Protein AF-A0A5J4P423-F1 (afdb_monomer_lite)

Organism: NCBI:txid433724

Foldseek 3Di:
DDDDDDPDPVCVVVVVVLCPDPVNNVVVSVVVVVVVVVVVVVVVVPDDDDDDPVVVVVPDDPPD

pLDDT: mean 88.97, std 6.34, range [67.31, 96.19]

Structure (mmCIF, N/CA/C/O backbone):
data_AF-A0A5J4P423-F1
#
_entry.id   AF-A0A5J4P423-F1
#
loop_
_atom_site.group_PDB
_atom_site.id
_atom_site.type_symbol
_atom_site.label_atom_id
_atom_site.label_alt_id
_atom_site.label_comp_id
_atom_site.label_asym_id
_atom_site.label_entity_id
_atom_site.label_seq_id
_atom_site.pdbx_PDB_ins_code
_atom_site.Cartn_x
_atom_site.Cartn_y
_atom_site.Cartn_z
_atom_site.occupancy
_atom_site.B_is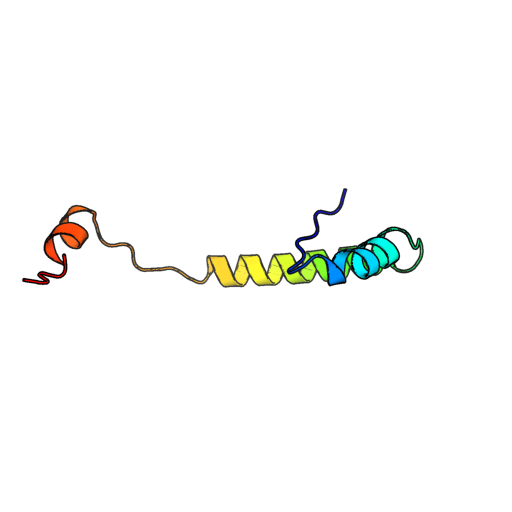o_or_equiv
_atom_site.auth_seq_id
_atom_site.auth_comp_id
_atom_site.auth_asym_id
_atom_site.auth_atom_id
_atom_site.pdbx_PDB_model_num
ATOM 1 N N . ALA A 1 1 ? 7.765 -15.558 -4.846 1.00 67.31 1 ALA A N 1
ATOM 2 C CA . ALA A 1 1 ? 7.660 -14.469 -5.843 1.00 67.31 1 ALA A CA 1
ATOM 3 C C . ALA A 1 1 ? 7.229 -13.192 -5.119 1.00 67.31 1 ALA A C 1
ATOM 5 O O . ALA A 1 1 ? 6.506 -13.339 -4.139 1.00 67.31 1 ALA A O 1
ATOM 6 N N . PRO A 1 2 ? 7.693 -11.990 -5.512 1.00 87.38 2 PRO A N 1
ATOM 7 C CA . PRO A 1 2 ? 7.297 -10.742 -4.852 1.00 87.38 2 PRO A CA 1
ATOM 8 C C . PRO A 1 2 ? 5.834 -10.398 -5.162 1.00 87.38 2 PRO A C 1
ATOM 10 O O . PRO A 1 2 ? 5.383 -10.596 -6.289 1.00 87.38 2 PRO A O 1
ATOM 13 N N . VAL A 1 3 ? 5.108 -9.890 -4.165 1.00 91.44 3 VAL A N 1
ATOM 14 C CA . VAL A 1 3 ? 3.729 -9.400 -4.311 1.00 91.44 3 VAL A CA 1
ATOM 15 C C . VAL A 1 3 ? 3.776 -7.882 -4.334 1.00 91.44 3 VAL A C 1
ATOM 17 O O . VAL A 1 3 ? 4.340 -7.288 -3.424 1.00 91.44 3 VAL A O 1
ATOM 20 N N . VAL A 1 4 ? 3.199 -7.265 -5.363 1.00 93.19 4 VAL A N 1
ATOM 21 C CA . VAL A 1 4 ? 3.200 -5.809 -5.539 1.00 93.19 4 VAL A CA 1
ATOM 22 C C . VAL A 1 4 ? 1.760 -5.326 -5.652 1.00 93.19 4 VAL A C 1
ATOM 24 O O . VAL A 1 4 ? 1.030 -5.749 -6.546 1.00 93.19 4 VAL A O 1
ATOM 27 N N . HIS A 1 5 ? 1.357 -4.435 -4.751 1.00 94.12 5 HIS A N 1
ATOM 28 C CA . HIS A 1 5 ? 0.129 -3.660 -4.887 1.00 94.12 5 HIS A CA 1
ATOM 29 C C . HIS A 1 5 ? 0.396 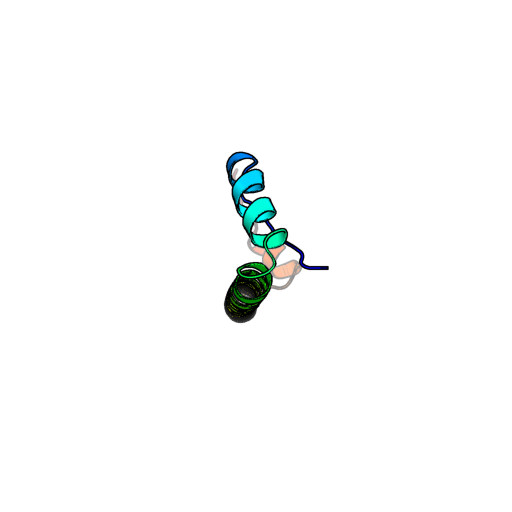-2.399 -5.714 1.00 94.12 5 HIS A C 1
ATOM 31 O O . HIS A 1 5 ? 1.346 -1.667 -5.437 1.00 94.12 5 HIS A O 1
ATOM 37 N N . LEU A 1 6 ? -0.453 -2.135 -6.706 1.00 93.38 6 LEU A N 1
ATOM 38 C CA . LEU A 1 6 ? -0.375 -0.960 -7.570 1.00 93.38 6 LEU A CA 1
ATOM 39 C C . LEU A 1 6 ? -1.705 -0.212 -7.524 1.00 93.38 6 LEU A C 1
ATOM 41 O O . LEU A 1 6 ? -2.769 -0.829 -7.546 1.00 93.38 6 LEU A O 1
ATOM 45 N N . LYS A 1 7 ? -1.627 1.119 -7.458 1.00 92.12 7 LYS A N 1
ATOM 46 C CA . LYS A 1 7 ? -2.798 1.994 -7.327 1.00 92.12 7 LYS A CA 1
ATOM 47 C C . LYS A 1 7 ? -3.673 1.986 -8.581 1.00 92.12 7 LYS A C 1
ATOM 49 O O . LYS A 1 7 ? -4.895 2.012 -8.480 1.00 92.12 7 LYS A O 1
ATOM 54 N N . ASP A 1 8 ? -3.043 1.973 -9.750 1.00 94.62 8 ASP A N 1
ATOM 55 C CA . ASP A 1 8 ? -3.717 1.973 -11.041 1.00 94.62 8 ASP A CA 1
ATOM 56 C C . ASP A 1 8 ? -2.875 1.259 -12.111 1.00 94.62 8 ASP A C 1
ATOM 58 O O . ASP A 1 8 ? -1.691 0.966 -11.922 1.00 94.62 8 ASP A O 1
ATOM 62 N N . ALA A 1 9 ? -3.508 0.988 -13.255 1.00 92.81 9 ALA A N 1
ATOM 63 C CA . ALA A 1 9 ? -2.908 0.235 -14.350 1.00 92.81 9 ALA A CA 1
ATOM 64 C C . ALA A 1 9 ? -1.731 0.956 -15.027 1.00 92.81 9 ALA A C 1
ATOM 66 O O . ALA A 1 9 ? -0.889 0.291 -15.633 1.00 92.81 9 ALA A O 1
ATOM 67 N N . SER A 1 10 ? -1.636 2.287 -14.921 1.00 95.12 10 SER A N 1
ATOM 68 C CA . SER A 1 10 ? -0.539 3.045 -15.540 1.00 95.12 10 SER A CA 1
ATOM 69 C C . SER A 1 10 ? 0.818 2.693 -14.920 1.00 95.12 10 SER A C 1
ATOM 71 O O . SER A 1 10 ? 1.842 2.722 -15.600 1.00 95.12 10 SER A O 1
ATOM 73 N N . GLN A 1 11 ? 0.819 2.268 -13.653 1.00 93.75 11 GLN A N 1
ATOM 74 C CA . GLN A 1 11 ? 2.024 1.895 -12.909 1.00 93.75 11 GLN A CA 1
ATOM 75 C C . GLN A 1 11 ? 2.518 0.470 -13.221 1.00 93.75 11 GLN A C 1
ATOM 77 O O . GLN A 1 11 ? 3.672 0.140 -12.933 1.00 93.75 11 GLN A O 1
ATOM 82 N N . ASN A 1 12 ? 1.684 -0.375 -13.845 1.00 93.62 12 ASN A N 1
ATOM 83 C CA . ASN A 1 12 ? 1.999 -1.786 -14.105 1.00 93.62 12 ASN A CA 1
ATOM 84 C C . ASN A 1 12 ? 3.265 -1.952 -14.949 1.00 93.62 12 ASN A C 1
ATOM 86 O O . ASN A 1 12 ? 4.128 -2.763 -14.614 1.00 93.62 12 ASN A O 1
ATOM 90 N N . ALA A 1 13 ? 3.392 -1.173 -16.026 1.00 93.00 13 ALA A N 1
ATOM 91 C CA . ALA A 1 13 ? 4.532 -1.270 -16.935 1.00 93.00 13 ALA A CA 1
ATOM 92 C C . ALA A 1 13 ? 5.855 -0.917 -16.234 1.00 93.00 13 ALA A C 1
ATOM 94 O O . ALA A 1 13 ? 6.853 -1.624 -16.393 1.00 93.00 13 ALA A O 1
ATOM 95 N N . GLY A 1 14 ? 5.851 0.134 -15.407 1.00 92.38 14 GLY A N 1
ATOM 96 C CA . GLY A 1 14 ? 7.022 0.552 -14.635 1.00 92.38 14 GLY A CA 1
ATOM 97 C C . GLY A 1 14 ? 7.442 -0.498 -13.606 1.00 92.38 14 GLY A C 1
ATOM 98 O O . GLY A 1 14 ? 8.612 -0.884 -13.552 1.00 92.38 14 GLY A O 1
ATOM 99 N N . ALA A 1 15 ? 6.481 -1.023 -12.841 1.00 91.75 15 ALA A N 1
ATOM 100 C CA . ALA A 1 15 ? 6.736 -2.067 -11.852 1.00 91.75 15 ALA A CA 1
ATOM 101 C C . ALA A 1 15 ? 7.249 -3.367 -12.497 1.00 91.75 15 ALA A C 1
ATOM 103 O O . ALA A 1 15 ? 8.226 -3.955 -12.025 1.00 91.75 15 ALA A O 1
ATOM 104 N N . ALA A 1 16 ? 6.646 -3.791 -13.612 1.00 92.19 16 ALA A N 1
ATOM 105 C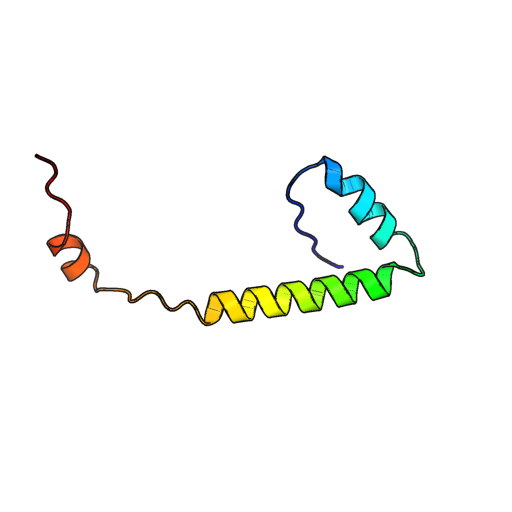 CA . ALA A 1 16 ? 7.076 -4.976 -14.349 1.00 92.19 16 ALA A CA 1
ATOM 106 C C . ALA A 1 16 ? 8.507 -4.824 -14.890 1.00 92.19 16 ALA A C 1
ATOM 108 O O . ALA A 1 16 ? 9.323 -5.730 -14.724 1.00 92.19 16 ALA A O 1
ATOM 109 N N . SER A 1 17 ? 8.845 -3.662 -15.460 1.00 93.19 17 SER A N 1
ATOM 110 C CA . SER A 1 17 ? 10.194 -3.380 -15.970 1.00 93.19 17 SER A CA 1
ATOM 111 C C . SER A 1 17 ? 11.267 -3.506 -14.877 1.00 93.19 17 SER A C 1
ATOM 113 O O . SER A 1 17 ? 12.279 -4.188 -15.072 1.00 93.19 17 SER A O 1
ATOM 115 N N . ARG A 1 18 ? 11.016 -2.945 -13.682 1.00 91.75 18 ARG A N 1
ATOM 116 C CA . ARG A 1 18 ? 11.926 -3.068 -12.524 1.00 91.75 18 ARG A CA 1
ATOM 117 C C . ARG A 1 18 ? 12.078 -4.516 -12.046 1.00 91.75 18 ARG A C 1
ATOM 119 O O . ARG A 1 18 ? 13.170 -4.918 -11.664 1.00 91.75 18 ARG A O 1
ATOM 126 N N . LEU A 1 19 ? 11.013 -5.317 -12.098 1.00 90.75 19 LEU A N 1
ATOM 127 C CA . LEU A 1 19 ? 11.052 -6.731 -11.701 1.00 90.75 19 LEU A CA 1
ATOM 128 C C . LEU A 1 19 ? 11.771 -7.635 -12.710 1.00 90.75 19 LEU A C 1
ATOM 130 O O . LEU A 1 19 ? 12.363 -8.645 -12.318 1.00 90.75 19 LEU A O 1
ATOM 134 N N . MET A 1 20 ? 11.700 -7.309 -14.000 1.00 91.31 20 MET A N 1
ATOM 135 C CA . MET A 1 20 ? 12.324 -8.096 -15.068 1.00 91.31 20 MET A CA 1
ATOM 136 C C . MET A 1 20 ? 13.821 -7.804 -15.217 1.00 91.31 20 MET A C 1
ATOM 138 O O . MET A 1 20 ? 14.581 -8.682 -15.628 1.00 91.31 20 MET A O 1
ATOM 142 N N . ASN A 1 21 ? 14.265 -6.598 -14.863 1.00 92.69 21 ASN A N 1
ATOM 143 C CA . ASN A 1 21 ? 15.670 -6.218 -14.937 1.00 92.69 21 ASN A CA 1
ATOM 144 C C . ASN A 1 21 ? 16.483 -6.843 -13.786 1.00 92.69 21 ASN A C 1
ATOM 146 O O . ASN A 1 21 ? 16.221 -6.612 -12.609 1.00 92.69 21 ASN A O 1
ATOM 150 N N . LYS A 1 22 ? 17.519 -7.619 -14.130 1.00 86.56 22 LYS A N 1
ATOM 151 C CA . LYS A 1 22 ? 18.367 -8.345 -13.168 1.00 86.56 22 LYS A CA 1
ATOM 152 C C . LYS A 1 22 ? 19.100 -7.436 -12.176 1.00 86.56 22 LYS A C 1
ATOM 154 O O . LYS A 1 22 ? 19.347 -7.872 -11.056 1.00 86.56 22 LYS A O 1
ATOM 159 N N . HIS A 1 23 ? 19.432 -6.208 -12.571 1.00 88.19 23 HIS A N 1
ATOM 160 C CA . HIS A 1 23 ? 20.163 -5.268 -11.721 1.00 88.19 23 HIS A CA 1
ATOM 161 C C . HIS A 1 23 ? 19.239 -4.577 -10.716 1.00 88.19 23 HIS A C 1
ATOM 163 O O . HIS A 1 23 ? 19.550 -4.533 -9.530 1.00 88.19 23 HIS A O 1
ATOM 169 N N . SER A 1 24 ? 18.076 -4.097 -11.163 1.00 89.62 24 SER A N 1
ATOM 170 C CA . SER A 1 24 ? 17.152 -3.341 -10.308 1.00 89.62 24 SER A CA 1
ATOM 171 C C . SER A 1 24 ? 16.160 -4.212 -9.537 1.00 89.62 24 SER A C 1
ATOM 173 O O . SER A 1 24 ? 15.580 -3.744 -8.560 1.00 89.62 24 SER A O 1
ATOM 175 N N . ARG A 1 25 ? 15.983 -5.487 -9.909 1.00 91.25 25 ARG A N 1
ATOM 176 C CA . ARG A 1 25 ? 15.051 -6.400 -9.230 1.00 91.25 25 ARG A CA 1
ATOM 177 C C . ARG A 1 25 ? 15.349 -6.550 -7.741 1.00 91.25 25 ARG A C 1
ATOM 179 O O . ARG A 1 25 ? 14.423 -6.508 -6.938 1.00 91.25 25 ARG A O 1
ATOM 186 N N . MET A 1 26 ? 16.611 -6.774 -7.374 1.00 92.56 26 MET A N 1
ATOM 187 C CA . MET A 1 26 ? 16.976 -7.020 -5.973 1.00 92.56 26 MET A CA 1
ATOM 188 C C . MET A 1 26 ? 16.778 -5.772 -5.115 1.00 92.56 26 MET A C 1
ATOM 190 O O . MET A 1 26 ? 16.230 -5.862 -4.020 1.00 92.56 26 MET A O 1
ATOM 194 N N . GLU A 1 27 ? 17.163 -4.612 -5.643 1.00 93.06 27 GLU A N 1
ATOM 195 C CA . GLU A 1 27 ? 16.962 -3.324 -4.985 1.00 93.06 27 GLU A CA 1
ATOM 196 C C . GLU A 1 27 ? 15.474 -3.004 -4.818 1.00 93.06 27 GLU A C 1
ATOM 198 O O . GLU A 1 27 ? 15.042 -2.677 -3.716 1.00 93.06 27 GLU A O 1
ATOM 203 N N . PHE A 1 28 ? 14.674 -3.198 -5.870 1.00 93.00 28 PHE A N 1
ATOM 204 C CA . PHE A 1 28 ? 13.231 -2.969 -5.829 1.00 93.00 28 PHE A CA 1
ATOM 205 C C . PHE A 1 28 ? 12.520 -3.872 -4.816 1.00 93.00 28 PHE A C 1
ATOM 207 O O . PHE A 1 28 ? 11.641 -3.416 -4.094 1.00 93.00 28 PHE A O 1
ATOM 214 N N . ILE A 1 29 ? 12.901 -5.151 -4.729 1.00 93.25 29 ILE A N 1
ATOM 215 C CA . ILE A 1 29 ? 12.325 -6.070 -3.737 1.00 93.25 29 ILE A CA 1
ATOM 216 C C . ILE A 1 29 ? 12.704 -5.644 -2.313 1.00 93.25 29 ILE A C 1
ATOM 218 O O . ILE A 1 29 ? 11.875 -5.760 -1.413 1.00 93.25 29 ILE A O 1
ATOM 222 N N . ARG A 1 30 ? 13.935 -5.163 -2.098 1.00 94.19 30 ARG A N 1
ATOM 223 C CA . ARG A 1 30 ? 14.378 -4.674 -0.786 1.00 94.19 30 ARG A CA 1
ATOM 224 C C . ARG A 1 30 ? 13.566 -3.451 -0.353 1.00 94.19 30 ARG A C 1
ATOM 226 O O . ARG A 1 30 ? 12.978 -3.492 0.721 1.00 94.19 30 ARG A O 1
ATOM 233 N N . GLU A 1 31 ? 13.485 -2.439 -1.216 1.00 94.50 31 GLU A N 1
ATOM 234 C CA . GLU A 1 31 ? 12.688 -1.219 -1.006 1.00 94.50 31 GLU A CA 1
ATOM 235 C C . GLU A 1 31 ? 11.224 -1.565 -0.687 1.00 94.50 31 GLU A C 1
ATOM 237 O O . GLU A 1 31 ? 10.690 -1.166 0.343 1.00 94.50 31 GLU A O 1
ATOM 242 N N . LEU A 1 32 ? 10.607 -2.429 -1.500 1.00 94.69 32 LEU A N 1
ATOM 243 C CA . LEU A 1 32 ? 9.221 -2.858 -1.313 1.00 94.69 32 LEU A CA 1
ATOM 244 C C . LEU A 1 32 ? 8.982 -3.556 0.036 1.00 94.69 32 LEU A C 1
ATOM 246 O O . LEU A 1 32 ? 7.944 -3.364 0.670 1.00 94.69 32 LEU A O 1
ATOM 250 N N . ASN A 1 33 ? 9.920 -4.400 0.470 1.00 94.69 33 ASN A N 1
ATOM 251 C CA . ASN A 1 33 ? 9.802 -5.105 1.743 1.00 94.69 33 ASN A CA 1
ATOM 252 C C . ASN A 1 33 ? 9.925 -4.152 2.937 1.00 94.69 33 ASN A C 1
ATOM 254 O O . ASN A 1 33 ? 9.177 -4.315 3.903 1.00 94.69 33 ASN A O 1
ATOM 258 N N . GLU A 1 34 ? 10.834 -3.178 2.858 1.00 96.19 34 GLU A N 1
ATOM 259 C CA . GLU A 1 34 ? 11.006 -2.124 3.864 1.00 96.19 34 GLU A CA 1
ATOM 260 C C . GLU A 1 34 ? 9.731 -1.277 3.974 1.00 96.19 34 GLU A C 1
ATOM 262 O O . GLU A 1 34 ? 9.168 -1.153 5.064 1.00 96.19 34 GLU A O 1
ATOM 267 N N . ASP A 1 35 ? 9.188 -0.817 2.846 1.00 94.88 35 ASP A N 1
ATOM 268 C CA . ASP A 1 35 ? 7.941 -0.046 2.803 1.00 94.88 35 ASP A CA 1
ATOM 269 C C . ASP A 1 35 ? 6.769 -0.818 3.420 1.00 94.88 35 ASP A C 1
ATOM 271 O O . ASP A 1 35 ? 6.009 -0.301 4.245 1.00 94.88 35 ASP A O 1
ATOM 275 N N . TYR A 1 36 ? 6.623 -2.095 3.062 1.00 95.50 36 TYR A N 1
ATOM 276 C CA . TYR A 1 36 ? 5.566 -2.940 3.611 1.00 95.50 36 TYR A CA 1
ATOM 277 C C . TYR A 1 36 ? 5.745 -3.233 5.096 1.00 95.50 36 TYR A C 1
ATOM 279 O O . TYR A 1 36 ? 4.748 -3.394 5.804 1.00 95.50 36 TYR A O 1
ATOM 287 N N . GLN A 1 37 ? 6.981 -3.314 5.583 1.00 95.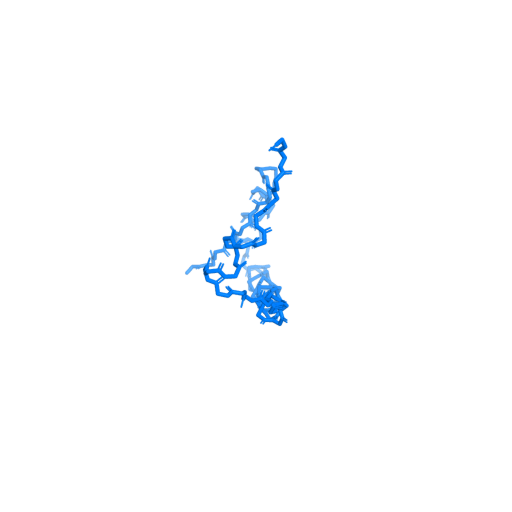00 37 GLN A N 1
ATOM 288 C CA . GLN A 1 37 ? 7.238 -3.458 7.008 1.00 95.00 37 GLN A CA 1
ATOM 289 C C . GLN A 1 37 ? 6.801 -2.203 7.769 1.00 95.00 37 GLN A C 1
ATOM 291 O O . GLN A 1 37 ? 6.000 -2.321 8.698 1.00 95.00 37 GLN A O 1
ATOM 296 N N . VAL A 1 38 ? 7.220 -1.020 7.315 1.00 95.62 38 VAL A N 1
ATOM 297 C CA . VAL A 1 38 ? 6.839 0.263 7.927 1.00 95.62 38 VAL A CA 1
ATOM 298 C C . VAL A 1 38 ? 5.317 0.443 7.937 1.00 95.62 38 VAL A C 1
ATOM 300 O O . VAL A 1 38 ? 4.739 0.856 8.944 1.00 95.62 38 VAL A O 1
ATOM 303 N N . LEU A 1 39 ? 4.634 0.082 6.845 1.00 93.44 39 LEU A N 1
ATOM 304 C CA . LEU A 1 39 ? 3.172 0.153 6.767 1.00 93.44 39 LEU A CA 1
ATOM 305 C C . LEU A 1 39 ? 2.478 -0.777 7.770 1.00 93.44 39 LEU A C 1
ATOM 307 O O . LEU A 1 39 ? 1.503 -0.366 8.403 1.00 93.44 39 LEU A O 1
ATOM 311 N N . ARG A 1 40 ? 2.971 -2.010 7.944 1.00 92.56 40 ARG A N 1
ATOM 312 C CA . ARG A 1 40 ? 2.418 -2.949 8.935 1.00 92.56 40 ARG A CA 1
ATOM 313 C C . ARG A 1 40 ? 2.636 -2.463 10.359 1.00 92.56 40 ARG A C 1
ATOM 315 O O . ARG A 1 40 ? 1.710 -2.530 11.160 1.00 92.56 40 ARG A O 1
ATOM 322 N N . GLU A 1 41 ? 3.824 -1.959 10.670 1.00 93.44 41 GLU A N 1
ATOM 323 C CA . GLU A 1 41 ? 4.139 -1.421 11.997 1.00 93.44 41 GLU A CA 1
ATOM 324 C C . GLU A 1 41 ? 3.239 -0.226 12.335 1.00 93.44 41 GLU A C 1
ATOM 326 O O . GLU A 1 41 ? 2.631 -0.194 13.406 1.00 93.44 41 GLU A O 1
ATOM 331 N N . LYS A 1 42 ? 3.052 0.698 11.384 1.00 91.25 42 LYS A N 1
ATOM 332 C CA . LYS A 1 42 ? 2.140 1.841 11.529 1.00 91.25 42 LYS A CA 1
ATOM 333 C C . LYS A 1 42 ? 0.677 1.423 11.695 1.00 91.25 42 LYS A C 1
ATOM 335 O O . LYS A 1 42 ? -0.067 2.044 12.451 1.00 91.25 42 LYS A O 1
ATOM 340 N N . HIS A 1 43 ? 0.235 0.397 10.974 1.00 87.69 43 HIS A N 1
ATOM 341 C CA . HIS A 1 43 ? -1.131 -0.098 11.117 1.00 87.69 43 HIS A CA 1
ATOM 342 C C . HIS A 1 43 ? -1.334 -0.791 12.472 1.00 87.69 43 HIS A C 1
ATOM 344 O O . HIS A 1 43 ? -2.333 -0.548 13.138 1.00 87.69 43 HIS A O 1
ATOM 350 N N . ASN A 1 44 ? -0.373 -1.605 12.916 1.00 83.81 44 ASN A N 1
ATOM 351 C CA . ASN A 1 44 ? -0.450 -2.311 14.196 1.00 83.81 44 ASN A CA 1
ATOM 352 C C . ASN A 1 44 ? -0.432 -1.366 15.406 1.00 83.81 44 ASN A C 1
ATOM 354 O O . ASN A 1 44 ? -1.028 -1.689 16.429 1.00 83.81 44 ASN A O 1
ATOM 358 N N . SER A 1 45 ? 0.218 -0.203 15.302 1.00 80.50 45 SER A N 1
ATOM 359 C CA . SER A 1 45 ? 0.175 0.817 16.358 1.00 80.50 45 SER A CA 1
ATOM 360 C C . SER A 1 45 ? -1.153 1.578 16.415 1.00 80.50 45 SER A C 1
ATOM 362 O O . SER A 1 45 ? -1.444 2.231 17.418 1.00 80.50 45 SER A O 1
ATOM 364 N N . THR A 1 46 ? -1.982 1.485 15.373 1.00 77.50 46 THR A N 1
ATOM 365 C CA . THR A 1 46 ? -3.301 2.117 15.335 1.00 77.50 46 THR A CA 1
ATOM 366 C C . THR A 1 46 ? -4.308 1.221 16.055 1.00 77.50 46 THR A C 1
ATOM 368 O O . THR A 1 46 ? -5.061 0.467 15.441 1.00 77.50 46 THR A O 1
ATOM 371 N N . VAL A 1 47 ? -4.314 1.281 17.386 1.00 71.69 47 VAL A N 1
ATOM 372 C CA . VAL A 1 47 ? -5.342 0.627 18.202 1.00 71.69 47 VAL A CA 1
ATOM 373 C C . VAL A 1 47 ? -6.570 1.528 18.234 1.00 71.69 47 VAL A C 1
ATOM 375 O O . VAL A 1 47 ? -6.538 2.624 18.789 1.00 71.69 47 VAL A O 1
ATOM 378 N N . VAL A 1 48 ? -7.663 1.070 17.628 1.00 79.25 48 VAL A N 1
ATOM 379 C CA . VAL A 1 48 ? -8.979 1.683 17.823 1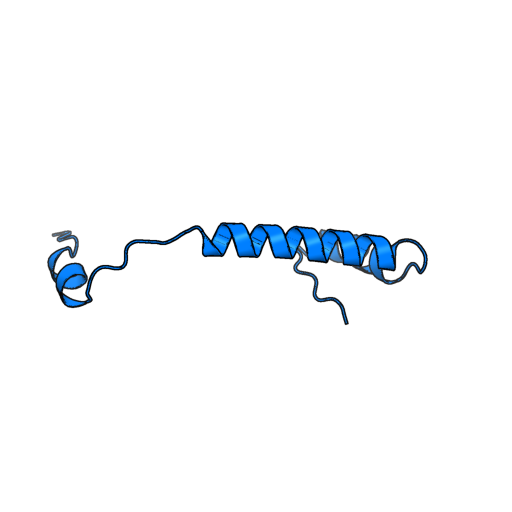.00 79.25 48 VAL A CA 1
ATOM 380 C C . VAL A 1 48 ? -9.576 1.078 19.087 1.00 79.25 48 VAL A C 1
ATOM 382 O O . VAL A 1 48 ? -9.652 -0.145 19.201 1.00 79.25 48 VAL A O 1
ATOM 385 N N . GLU A 1 49 ? -10.000 1.915 20.033 1.00 79.12 49 GLU A N 1
ATOM 386 C CA . GLU A 1 49 ? -10.742 1.444 21.203 1.00 79.12 49 GLU A CA 1
ATOM 387 C C . GLU A 1 49 ? -12.053 0.794 20.748 1.00 79.12 49 GLU A C 1
ATOM 389 O O . GLU A 1 49 ? -12.987 1.455 20.284 1.00 79.12 49 GLU A O 1
ATOM 394 N N . LEU A 1 50 ? -12.109 -0.531 20.853 1.00 82.12 50 LEU A N 1
ATOM 395 C CA . LEU A 1 50 ? -13.308 -1.300 20.568 1.00 82.12 50 LEU A CA 1
ATOM 396 C C . LEU A 1 50 ? -14.184 -1.310 21.820 1.00 82.12 50 LEU A C 1
ATOM 398 O O . LEU A 1 50 ? -13.787 -1.815 22.867 1.00 82.12 50 LEU A O 1
ATOM 402 N N . VAL A 1 51 ? -15.390 -0.761 21.703 1.00 86.44 51 VAL A N 1
ATOM 403 C CA . VAL A 1 51 ? -16.430 -0.906 22.729 1.00 86.44 51 VAL A CA 1
ATOM 404 C C . VAL A 1 51 ? -17.141 -2.248 22.578 1.00 86.44 51 VAL A C 1
ATOM 406 O O . VAL A 1 51 ? -17.161 -2.841 21.495 1.00 86.44 51 VAL A O 1
ATOM 409 N N . SER A 1 52 ? -17.773 -2.720 23.651 1.00 87.06 52 SER A N 1
ATOM 410 C CA . SER A 1 52 ? -18.600 -3.924 23.573 1.00 87.06 52 SER A CA 1
ATOM 411 C C . SER A 1 52 ? -19.785 -3.730 22.619 1.00 87.06 52 SER A C 1
ATOM 413 O O . SER A 1 52 ? -20.272 -2.620 22.379 1.00 87.06 52 SER A O 1
ATOM 415 N N . LEU A 1 53 ? -20.298 -4.839 22.089 1.00 87.00 53 LEU A N 1
ATOM 416 C CA . LEU A 1 53 ? -21.435 -4.825 21.169 1.00 87.00 53 LEU A CA 1
ATOM 417 C C . LEU A 1 53 ? -22.695 -4.210 21.806 1.00 87.00 53 LEU A C 1
ATOM 419 O O . LEU A 1 53 ? -23.470 -3.533 21.128 1.00 87.00 53 LEU A O 1
ATOM 423 N N . GLU A 1 54 ? -22.891 -4.400 23.111 1.00 88.50 54 GLU A N 1
ATOM 424 C CA . GLU A 1 54 ? -23.993 -3.780 23.851 1.00 88.50 54 GLU A CA 1
ATOM 425 C C . GLU A 1 54 ? -23.831 -2.261 23.973 1.00 88.50 54 GLU A C 1
ATOM 427 O O . GLU A 1 54 ? -24.786 -1.515 23.746 1.00 88.50 54 GLU A O 1
ATOM 432 N N . GLU A 1 55 ? -22.625 -1.781 24.283 1.00 85.50 55 GLU A N 1
ATOM 433 C CA . GLU A 1 55 ? -22.324 -0.347 24.368 1.00 85.50 55 GLU A CA 1
ATOM 434 C C . GLU A 1 55 ? -22.435 0.341 23.007 1.00 85.50 55 GLU A C 1
ATOM 436 O O . GLU A 1 55 ? -22.992 1.437 22.920 1.00 85.50 55 GLU A O 1
ATOM 441 N N . ALA A 1 56 ? -21.987 -0.316 21.933 1.00 87.75 56 ALA A N 1
ATOM 442 C CA . ALA A 1 56 ? -22.166 0.167 20.566 1.00 87.75 56 ALA A CA 1
ATOM 443 C C . ALA A 1 56 ? -23.655 0.328 20.212 1.00 87.75 56 ALA A C 1
ATOM 445 O O . ALA A 1 56 ? -24.057 1.348 19.653 1.00 87.75 56 ALA A O 1
ATOM 446 N N . ARG A 1 57 ? -24.498 -0.645 20.594 1.00 84.00 57 ARG A N 1
ATOM 447 C CA . ARG A 1 57 ? -25.956 -0.575 20.392 1.00 84.00 57 ARG A CA 1
ATOM 448 C C . ARG A 1 57 ? -26.598 0.567 21.181 1.00 84.00 57 ARG A C 1
ATOM 450 O O . ARG A 1 57 ? -27.491 1.227 20.653 1.00 84.00 57 ARG A O 1
ATOM 457 N N . LYS A 1 58 ? -26.144 0.829 22.412 1.00 87.75 58 LYS A N 1
ATOM 458 C CA . LYS A 1 58 ? -26.625 1.957 23.234 1.00 87.75 58 LYS A CA 1
ATOM 459 C C . LYS A 1 58 ? -26.224 3.315 22.651 1.00 87.75 58 LYS A C 1
ATOM 461 O O . LYS A 1 58 ? -27.032 4.237 22.672 1.00 87.75 58 LYS A O 1
ATOM 466 N N . LYS A 1 59 ? -25.013 3.426 22.093 1.00 85.31 59 LYS A N 1
ATOM 467 C CA . LYS A 1 59 ? -24.486 4.640 21.438 1.00 85.31 59 LYS A CA 1
ATOM 468 C C . LYS A 1 59 ? -24.999 4.841 20.001 1.00 85.31 59 LYS A C 1
ATOM 470 O O . LYS A 1 59 ? -24.485 5.698 19.285 1.00 85.31 59 LYS A O 1
ATOM 475 N N . LYS A 1 60 ? -26.005 4.075 19.559 1.00 84.62 60 LYS A N 1
ATOM 476 C CA . LYS A 1 60 ? -26.614 4.221 18.230 1.00 84.62 60 LYS A CA 1
ATOM 477 C C . LYS A 1 60 ? -27.144 5.648 18.044 1.00 84.62 60 LYS A C 1
ATOM 479 O O . LYS A 1 60 ? -27.966 6.114 18.832 1.00 84.62 60 LYS A O 1
ATOM 484 N N . LEU A 1 61 ? -26.723 6.307 16.963 1.00 86.12 61 LEU A N 1
ATOM 485 C CA . LEU A 1 61 ? -27.272 7.597 16.544 1.00 86.12 61 LEU A CA 1
ATOM 486 C C . LEU A 1 61 ? -28.779 7.456 16.283 1.00 86.12 61 LEU A C 1
ATOM 488 O O . LEU A 1 61 ? -29.200 6.697 15.407 1.00 86.12 61 LEU A O 1
ATOM 492 N N . LYS A 1 62 ? -29.589 8.187 17.054 1.00 80.25 62 LYS A N 1
ATOM 493 C CA . LYS A 1 62 ? -31.021 8.357 16.796 1.00 80.25 62 LYS A CA 1
ATOM 494 C C . LYS A 1 62 ? -31.194 9.525 15.842 1.00 80.25 62 LYS A C 1
ATOM 496 O O . LYS A 1 62 ? -31.311 10.675 16.251 1.00 80.25 62 LYS A O 1
ATOM 501 N N . LEU A 1 63 ? -31.110 9.204 14.563 1.00 78.44 63 LEU A N 1
ATOM 502 C CA . LEU A 1 63 ? -31.579 10.082 13.511 1.00 78.44 63 LEU A CA 1
ATOM 503 C C . LEU A 1 63 ? -33.067 9.752 13.375 1.00 78.44 63 LEU A C 1
ATOM 505 O O . LEU A 1 63 ? -33.378 8.642 12.942 1.00 78.44 63 LEU A O 1
ATOM 509 N N . PHE A 1 64 ? -33.914 10.700 13.786 1.00 72.31 64 PHE A N 1
ATOM 510 C CA . PHE A 1 64 ? -35.386 10.642 13.851 1.00 72.31 64 PHE A CA 1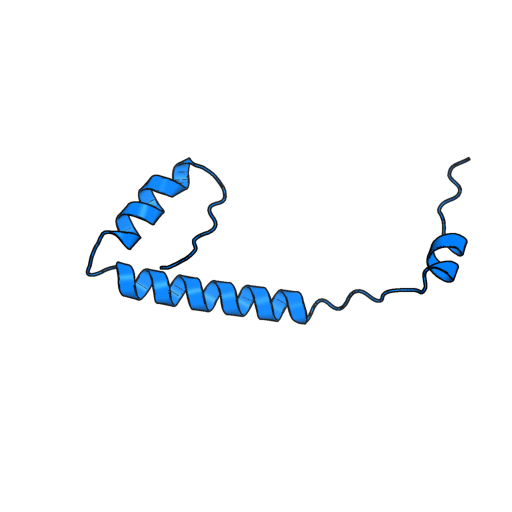
ATOM 511 C C . PHE A 1 64 ? -35.976 9.944 15.087 1.00 72.31 64 PHE A C 1
ATOM 513 O O . PHE A 1 64 ? -35.575 8.804 15.419 1.00 72.31 64 PHE A O 1
#

Secondary structure (DSSP, 8-state):
------SSGGGHHHHHHHHHSTTHHHHHHHHHHHHHHHHHHHHHT----PPPHHHHHHT-----

Sequence (64 aa):
APVVHLKDASQNAGAASRLMNKHSRMEFIRELNEDYQVLREKHNSTVVELVSLEEARKKKLKLF

Radius of gyration: 20.53 Å; chains: 1; bounding box: 56×25×41 Å